Protein AF-A0A182ESI8-F1 (afdb_monomer_lite)

Foldseek 3Di:
DPPDPDPDPVVVLVVVVVVVQWDWDQDPVGIDTGGDDPVVVVVVVVVVVVVVVVVVVVVVVVVVVD

Sequence (66 aa):
MNLTEWHTLTDFVVYFGKSGKCYIDQTEKGWFIAWINQEELRKQKALHNVRSIHNDEERLQQLLWE

pLDDT: mean 76.72, std 8.23, range [56.12, 87.38]

Radius of gyration: 21.63 Å; chains: 1; bounding box: 42×41×52 Å

Secondary structure (DSSP, 8-state):
-TTSS-SSHHHHHHHHHHTTSEEEEEETTEEEEEE--HHHHHHHHHHHHHHHHHHHHHHHHHHH--

Organism: Onchocerca ochengi (NCBI:txid42157)

InterPro domains:
  IPR019447 DNA/RNA-binding protein Kin17, WH-like domain [PF10357] (1-63)
  IPR019447 DNA/RNA-binding protein Kin17, WH-like domain [SM01253] (1-64)
  IPR037321 KIN17-like protein [PTHR12805] (1-64)
  IPR038254 DNA/RNA-binding protein KIN17, WH-like domain superfamily [G3DSA:1.10.10.2030] (1-52)

Structure (mmCIF, N/CA/C/O backbone):
data_AF-A0A182ESI8-F1
#
_entry.id   AF-A0A182ESI8-F1
#
loop_
_atom_site.group_PDB
_atom_site.id
_atom_site.type_symbol
_atom_site.label_atom_id
_atom_site.label_alt_id
_atom_site.label_comp_id
_atom_site.label_asym_id
_atom_site.label_entity_id
_atom_site.label_seq_id
_atom_site.pdbx_PDB_ins_code
_atom_site.Cartn_x
_atom_site.Cartn_y
_atom_site.Cartn_z
_atom_site.occupancy
_atom_site.B_iso_or_equiv
_atom_site.auth_seq_id
_atom_site.auth_comp_id
_atom_site.auth_asym_id
_atom_site.auth_atom_id
_atom_site.pdbx_PDB_model_num
ATOM 1 N N . MET A 1 1 ? -14.625 11.356 11.319 1.00 58.97 1 MET A N 1
ATOM 2 C CA . MET A 1 1 ? -13.306 11.859 10.887 1.00 58.97 1 MET A CA 1
ATOM 3 C C . MET A 1 1 ? -13.534 13.321 10.514 1.00 58.97 1 MET A C 1
ATOM 5 O O . MET A 1 1 ? -14.089 13.600 9.471 1.00 58.97 1 MET A O 1
ATOM 9 N N . ASN A 1 2 ? -13.317 14.262 11.435 1.00 56.12 2 ASN A N 1
ATOM 10 C CA . ASN A 1 2 ? -14.089 15.526 11.425 1.00 56.12 2 ASN A CA 1
ATOM 11 C C . ASN A 1 2 ? -13.540 16.615 10.484 1.00 56.12 2 ASN A C 1
ATOM 13 O O . ASN A 1 2 ? -14.090 17.707 10.420 1.00 56.12 2 ASN A O 1
ATOM 17 N N . LEU A 1 3 ? -12.448 16.313 9.782 1.00 74.50 3 LEU A N 1
ATOM 18 C CA . LEU A 1 3 ? -11.761 17.194 8.833 1.00 74.50 3 LEU A CA 1
ATOM 19 C C . LEU A 1 3 ? -11.812 16.662 7.397 1.00 74.50 3 LEU A C 1
ATOM 21 O O . LEU A 1 3 ? -11.212 17.249 6.502 1.00 74.50 3 LEU A O 1
ATOM 25 N N . THR A 1 4 ? -12.490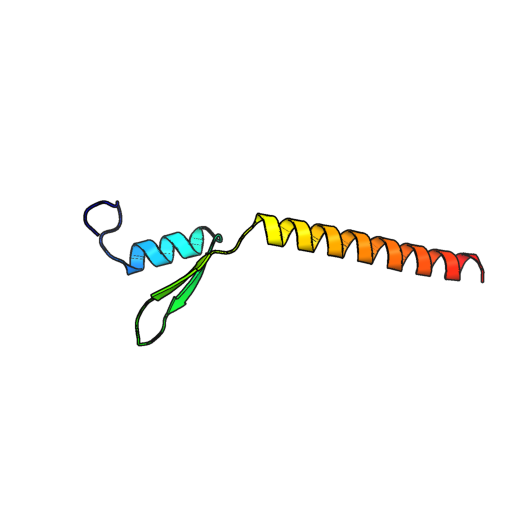 15.539 7.174 1.00 73.56 4 THR A N 1
ATOM 26 C CA . THR A 1 4 ? -12.563 14.895 5.869 1.00 73.56 4 THR A CA 1
ATOM 27 C C . THR A 1 4 ? -14.008 14.582 5.507 1.00 73.56 4 THR A C 1
ATOM 29 O O . THR A 1 4 ? -14.890 14.575 6.364 1.00 73.56 4 THR A O 1
ATOM 32 N N . GLU A 1 5 ? -14.256 14.322 4.224 1.00 79.12 5 GLU A N 1
ATOM 33 C CA . GLU A 1 5 ? -15.582 13.953 3.711 1.00 79.12 5 GLU A CA 1
ATOM 34 C C . GLU A 1 5 ? -16.085 12.594 4.239 1.00 79.12 5 GLU A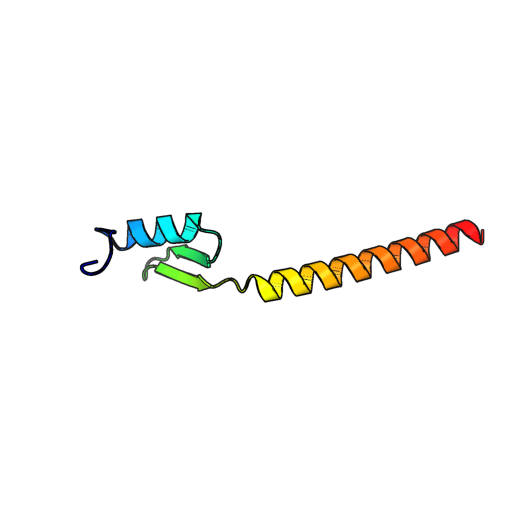 C 1
ATOM 36 O O . GL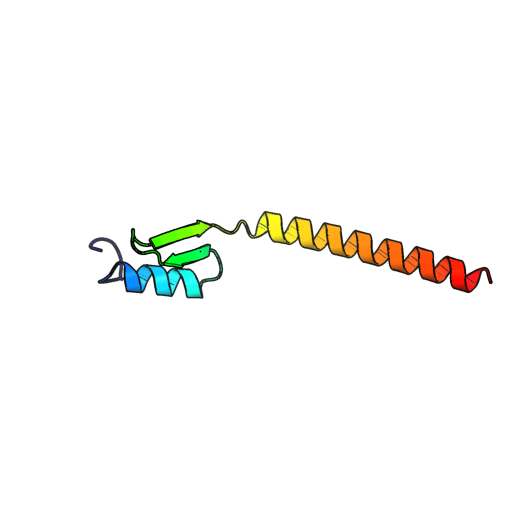U A 1 5 ? -17.257 12.262 4.081 1.00 79.12 5 GLU A O 1
ATOM 41 N N . TRP A 1 6 ? -15.223 11.802 4.890 1.00 83.69 6 TRP A N 1
ATOM 42 C CA . TRP A 1 6 ? -15.568 10.460 5.352 1.00 83.69 6 TRP A CA 1
ATOM 43 C C . TRP A 1 6 ? -16.041 10.455 6.806 1.00 83.69 6 TRP A C 1
ATOM 45 O O . TRP A 1 6 ? -15.319 10.791 7.753 1.00 83.69 6 TRP A O 1
ATOM 55 N N . HIS A 1 7 ? -17.263 9.969 6.996 1.00 82.25 7 HIS A N 1
ATOM 56 C CA . HIS A 1 7 ? -17.880 9.848 8.311 1.00 82.25 7 HIS A CA 1
ATOM 57 C C . HIS A 1 7 ? -17.179 8.801 9.189 1.00 82.25 7 HIS A C 1
ATOM 59 O O . HIS A 1 7 ? -17.031 9.015 10.397 1.00 82.25 7 HIS A O 1
ATOM 65 N N . THR A 1 8 ? -16.662 7.722 8.589 1.00 84.81 8 THR A N 1
ATOM 66 C CA . THR A 1 8 ? -15.983 6.626 9.295 1.00 84.81 8 THR A CA 1
ATOM 67 C C . THR A 1 8 ? -14.549 6.408 8.798 1.00 84.81 8 THR A C 1
ATOM 69 O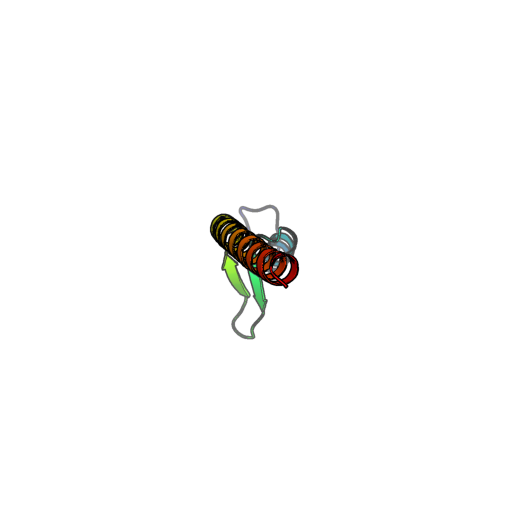 O . THR A 1 8 ? -14.205 6.729 7.661 1.00 84.81 8 THR A O 1
ATOM 72 N N . LEU A 1 9 ? -13.689 5.849 9.661 1.00 82.38 9 LEU A N 1
ATOM 73 C CA . LEU A 1 9 ? -12.331 5.442 9.274 1.00 82.38 9 LEU A CA 1
ATOM 74 C C . LEU A 1 9 ? -12.371 4.335 8.208 1.00 82.38 9 LEU A C 1
ATOM 76 O O . LEU A 1 9 ? -11.548 4.325 7.299 1.00 82.38 9 LEU A O 1
ATOM 80 N N . THR A 1 10 ? -13.356 3.441 8.293 1.00 83.75 10 THR A N 1
ATOM 81 C CA . THR A 1 10 ? -13.557 2.347 7.340 1.00 83.75 10 THR A CA 1
ATOM 82 C C . THR A 1 10 ? -13.844 2.866 5.933 1.00 83.75 10 THR A C 1
ATOM 84 O O . THR A 1 10 ? -13.221 2.396 4.986 1.00 83.75 10 THR A O 1
ATOM 87 N N . ASP A 1 11 ? -14.715 3.870 5.785 1.00 83.94 11 ASP A N 1
ATOM 88 C CA . ASP A 1 11 ? -15.023 4.464 4.474 1.00 83.94 11 ASP A CA 1
ATOM 89 C C . ASP A 1 11 ? -13.783 5.069 3.814 1.00 83.94 11 ASP A C 1
ATOM 91 O O . ASP A 1 11 ? -13.538 4.871 2.623 1.00 83.94 11 ASP A O 1
ATOM 95 N N . PHE A 1 12 ? -12.959 5.756 4.604 1.00 84.94 12 PHE A N 1
ATOM 96 C CA . PHE A 1 12 ? -11.702 6.314 4.121 1.00 84.94 12 PHE A CA 1
ATOM 97 C C . PHE A 1 12 ? -10.730 5.234 3.653 1.00 84.94 12 PHE A C 1
ATOM 99 O O . PHE A 1 12 ? -10.129 5.360 2.589 1.00 84.94 12 PHE A O 1
ATOM 106 N N . VAL A 1 13 ? -10.599 4.156 4.423 1.00 84.38 13 VAL A N 1
ATOM 107 C CA . VAL A 1 13 ? -9.711 3.038 4.105 1.00 84.38 13 VAL A CA 1
ATOM 108 C C . VAL A 1 13 ? -10.188 2.298 2.846 1.00 84.38 13 VAL A C 1
ATOM 110 O O . VAL A 1 13 ? -9.389 2.030 1.951 1.00 84.38 13 VAL A O 1
ATOM 113 N N . VAL A 1 14 ? -11.494 2.059 2.693 1.00 83.50 14 VAL A N 1
ATOM 114 C CA . VAL A 1 14 ? -12.068 1.470 1.468 1.00 83.50 14 VAL A CA 1
ATOM 115 C C . VAL A 1 14 ? -11.821 2.366 0.251 1.00 83.50 14 VAL A C 1
ATOM 117 O O . VAL A 1 14 ? -11.449 1.875 -0.818 1.00 83.50 14 VAL A O 1
ATOM 120 N N . TYR A 1 15 ? -11.985 3.683 0.399 1.00 85.44 15 TYR A N 1
ATOM 121 C CA . TYR A 1 15 ? -11.666 4.645 -0.655 1.00 85.44 15 TYR A CA 1
ATOM 122 C C . TYR A 1 15 ? -10.174 4.617 -1.029 1.00 85.44 15 TYR A C 1
ATOM 124 O O . TYR A 1 15 ? -9.825 4.570 -2.211 1.00 85.44 15 TYR A O 1
ATOM 132 N N . PHE A 1 16 ? -9.286 4.558 -0.035 1.00 83.00 16 PHE A N 1
ATOM 133 C CA . PHE A 1 16 ? -7.842 4.460 -0.249 1.00 83.00 16 PHE A CA 1
ATOM 134 C C . PHE A 1 16 ? -7.448 3.172 -0.985 1.00 83.00 16 PHE A C 1
ATOM 136 O O . PHE A 1 16 ? -6.589 3.207 -1.869 1.00 83.00 16 PHE A O 1
ATOM 143 N N . GLY A 1 17 ? -8.123 2.056 -0.691 1.00 82.31 17 GLY A N 1
ATOM 144 C CA . GLY A 1 17 ? -7.909 0.775 -1.367 1.00 82.31 17 GLY A CA 1
ATOM 145 C C . GLY A 1 17 ? -8.301 0.834 -2.841 1.00 82.31 17 GLY A C 1
ATOM 146 O O . GLY A 1 17 ? -7.551 0.379 -3.703 1.00 82.31 17 GLY A O 1
ATOM 147 N N . LYS A 1 18 ? -9.420 1.501 -3.157 1.00 82.88 18 LYS A N 1
ATOM 148 C CA . LYS A 1 18 ? -9.849 1.748 -4.546 1.00 82.88 18 LYS A CA 1
ATOM 149 C C . LYS A 1 18 ? -8.867 2.617 -5.337 1.00 82.88 18 LYS A C 1
ATOM 151 O O . LYS A 1 18 ? -8.801 2.488 -6.554 1.00 82.88 18 LYS A O 1
ATOM 156 N N . SER A 1 19 ? -8.088 3.477 -4.674 1.00 83.31 19 SER A N 1
ATOM 157 C CA . SER A 1 19 ? -7.067 4.299 -5.338 1.00 83.31 19 SER A CA 1
ATOM 158 C C . SER A 1 19 ? -5.881 3.474 -5.866 1.00 83.31 19 SER A C 1
ATOM 160 O O . SER A 1 19 ? -5.148 3.948 -6.733 1.00 83.31 19 SER A O 1
ATOM 162 N N . GLY A 1 20 ? -5.663 2.251 -5.357 1.00 75.88 20 GLY A N 1
ATOM 163 C CA . GLY A 1 20 ? -4.590 1.354 -5.812 1.00 75.88 20 GLY A CA 1
ATOM 164 C C . GLY A 1 20 ? -3.168 1.843 -5.501 1.00 75.88 20 GLY A C 1
ATOM 165 O O . GLY A 1 20 ? -2.197 1.339 -6.063 1.00 75.88 20 GLY A O 1
ATOM 166 N N . LYS A 1 21 ? -3.032 2.851 -4.632 1.00 76.00 21 LYS A N 1
ATOM 167 C CA . LYS A 1 21 ? -1.742 3.432 -4.214 1.00 76.00 21 LYS A CA 1
ATOM 168 C C . LYS A 1 21 ? -1.178 2.790 -2.951 1.00 76.00 21 LYS A C 1
ATOM 170 O O . LYS A 1 21 ? 0.012 2.918 -2.681 1.00 76.00 21 LYS A O 1
ATOM 175 N N . CYS A 1 22 ? -2.019 2.107 -2.184 1.00 80.88 22 CYS A N 1
ATOM 176 C CA . CYS A 1 22 ? -1.644 1.499 -0.919 1.00 80.88 22 CYS A CA 1
ATOM 177 C C . CYS A 1 22 ? -2.169 0.075 -0.847 1.00 80.88 22 CYS A C 1
ATOM 179 O O . CYS A 1 22 ? -3.268 -0.210 -1.321 1.00 80.88 22 CYS A O 1
ATOM 181 N N . TYR A 1 23 ? -1.401 -0.785 -0.194 1.00 81.88 23 TYR A N 1
ATOM 182 C CA . TYR A 1 23 ? -1.911 -2.035 0.331 1.00 81.88 23 TYR A CA 1
ATOM 183 C C . TYR A 1 23 ? -2.569 -1.762 1.679 1.00 81.88 23 TYR A C 1
ATOM 185 O O . TYR A 1 23 ? -2.047 -0.997 2.496 1.00 81.88 23 TYR A O 1
ATOM 193 N N . ILE A 1 24 ? -3.734 -2.355 1.883 1.00 85.75 24 ILE A N 1
ATOM 194 C CA . ILE A 1 24 ? -4.550 -2.153 3.070 1.00 85.75 24 ILE A CA 1
ATOM 195 C C . ILE A 1 24 ? -4.842 -3.520 3.640 1.00 85.75 24 ILE A C 1
ATOM 197 O O . ILE A 1 24 ? -5.335 -4.388 2.922 1.00 85.75 24 ILE A O 1
ATOM 201 N N . ASP A 1 25 ? -4.548 -3.680 4.922 1.00 87.38 25 ASP A N 1
ATOM 202 C CA . ASP A 1 25 ? -4.778 -4.917 5.646 1.00 87.38 25 ASP A CA 1
ATOM 203 C C . ASP A 1 25 ? -5.605 -4.654 6.906 1.00 87.38 25 ASP A C 1
ATOM 205 O O . ASP A 1 25 ? -5.410 -3.650 7.605 1.00 87.38 25 ASP A O 1
ATOM 209 N N . GLN A 1 26 ? -6.552 -5.550 7.179 1.00 85.12 26 GLN A N 1
ATOM 210 C CA . GLN A 1 26 ? -7.412 -5.485 8.353 1.00 85.12 26 GLN A CA 1
ATOM 211 C C . GLN A 1 26 ? -7.017 -6.600 9.310 1.00 85.12 26 GLN A C 1
ATOM 213 O O . GLN A 1 26 ? -7.156 -7.779 9.002 1.00 85.12 26 GLN A O 1
ATOM 218 N N . THR A 1 27 ? -6.570 -6.224 10.504 1.00 87.06 27 THR A N 1
ATOM 219 C CA . THR A 1 27 ? -6.250 -7.181 11.569 1.00 87.06 27 THR A CA 1
ATOM 220 C C . THR A 1 27 ? -7.086 -6.887 12.809 1.00 87.06 27 THR A C 1
ATOM 222 O O . THR A 1 27 ? -7.691 -5.820 12.929 1.00 87.06 27 THR A O 1
ATOM 225 N N . GLU A 1 28 ? -7.080 -7.798 13.781 1.00 84.38 28 GLU A N 1
ATOM 226 C CA . GLU A 1 28 ? -7.798 -7.628 15.055 1.00 84.38 28 GLU A CA 1
ATOM 227 C C . GLU A 1 28 ? -7.365 -6.378 15.844 1.00 84.38 28 GLU A C 1
ATOM 229 O O . GLU A 1 28 ? -8.118 -5.873 16.673 1.00 84.38 28 GLU A O 1
ATOM 234 N N . LYS A 1 29 ? -6.166 -5.843 15.572 1.00 83.19 29 LYS A N 1
ATOM 235 C CA . LYS A 1 29 ? -5.638 -4.630 16.219 1.00 83.19 29 LYS A CA 1
ATOM 236 C C . LYS A 1 29 ? -5.986 -3.334 15.480 1.00 83.19 29 LYS A C 1
ATOM 238 O O . LYS A 1 29 ? -5.691 -2.258 15.996 1.00 83.19 29 LYS A O 1
ATOM 243 N N . GLY A 1 30 ? -6.596 -3.416 14.298 1.00 85.94 30 GLY A N 1
ATOM 244 C CA . GLY A 1 30 ? -6.976 -2.263 13.484 1.00 85.94 30 GLY A CA 1
ATOM 245 C C . GLY A 1 30 ? -6.494 -2.349 12.037 1.00 85.94 30 GLY A C 1
ATOM 246 O O . GLY A 1 30 ? -6.249 -3.430 11.497 1.00 85.94 30 GLY A O 1
ATOM 247 N N . TRP A 1 31 ? -6.382 -1.178 11.408 1.00 84.50 31 TRP A N 1
ATOM 248 C CA . TRP A 1 31 ? -6.059 -1.026 9.990 1.00 84.50 31 TRP A CA 1
ATOM 249 C C . TRP A 1 31 ? -4.575 -0.748 9.775 1.00 84.50 31 TRP A C 1
ATOM 251 O O . TRP A 1 31 ? -4.024 0.193 10.348 1.00 84.50 31 TRP A O 1
ATOM 261 N N . PHE A 1 32 ? -3.954 -1.527 8.896 1.00 83.94 32 PHE A N 1
ATOM 262 C CA . PHE A 1 32 ? -2.576 -1.342 8.466 1.00 83.94 32 PHE A CA 1
ATOM 263 C C . PHE A 1 32 ? -2.560 -0.839 7.025 1.00 83.94 32 PHE A C 1
ATOM 265 O O . PHE A 1 32 ? -3.199 -1.417 6.148 1.00 83.94 32 PHE A O 1
ATOM 272 N N . ILE A 1 33 ? -1.837 0.255 6.784 1.00 85.69 33 ILE A N 1
ATOM 273 C CA . ILE A 1 33 ? -1.726 0.882 5.464 1.00 85.69 33 ILE A CA 1
ATOM 274 C C . ILE A 1 33 ? -0.252 0.888 5.072 1.00 85.69 33 ILE A C 1
ATOM 276 O O . ILE A 1 33 ? 0.564 1.532 5.729 1.00 85.69 33 ILE A O 1
ATOM 280 N N . ALA A 1 34 ? 0.082 0.192 3.989 1.00 84.62 34 ALA A N 1
ATOM 281 C CA . ALA A 1 34 ? 1.412 0.205 3.396 1.00 84.62 34 ALA A CA 1
ATOM 282 C C . ALA A 1 34 ? 1.372 0.975 2.073 1.00 84.62 34 ALA A C 1
ATOM 284 O O . ALA A 1 34 ? 0.691 0.582 1.125 1.00 84.62 34 ALA A O 1
ATOM 285 N N . TRP A 1 35 ? 2.095 2.093 2.009 1.00 80.06 35 TRP A N 1
ATOM 286 C CA . TRP A 1 35 ? 2.191 2.896 0.792 1.00 80.06 35 TRP A CA 1
ATOM 287 C C . TRP A 1 35 ? 3.034 2.174 -0.260 1.00 80.06 35 TRP A C 1
ATOM 289 O O . TRP A 1 35 ? 4.176 1.794 0.002 1.00 80.06 35 TRP A O 1
ATOM 299 N N . ILE A 1 36 ? 2.493 2.017 -1.467 1.00 73.69 36 ILE A N 1
ATOM 300 C CA . ILE A 1 36 ? 3.220 1.422 -2.584 1.00 73.69 36 ILE A CA 1
ATOM 301 C C . ILE A 1 36 ? 3.897 2.552 -3.352 1.00 73.69 36 ILE A C 1
ATOM 303 O O . ILE A 1 36 ? 3.245 3.404 -3.960 1.00 73.69 36 ILE A O 1
ATOM 307 N N . ASN A 1 37 ? 5.228 2.550 -3.368 1.00 77.00 37 ASN A N 1
ATOM 308 C CA . ASN A 1 37 ? 5.972 3.485 -4.196 1.00 77.00 37 ASN A CA 1
ATOM 309 C C . ASN A 1 37 ? 5.860 3.082 -5.681 1.00 77.00 37 ASN A C 1
ATOM 311 O O . ASN A 1 37 ? 6.564 2.195 -6.168 1.00 77.00 37 ASN A O 1
ATOM 315 N N . GLN A 1 38 ? 4.956 3.745 -6.406 1.00 68.88 38 GLN A N 1
ATOM 316 C CA . GLN A 1 38 ? 4.720 3.506 -7.833 1.00 68.88 38 GLN A CA 1
ATOM 317 C C . GLN A 1 38 ? 5.921 3.854 -8.730 1.00 68.88 38 GLN A C 1
ATOM 319 O O . GLN A 1 38 ? 5.984 3.353 -9.856 1.00 68.88 38 GLN A O 1
ATOM 324 N N . GLU A 1 39 ? 6.858 4.701 -8.289 1.00 65.50 39 GLU A N 1
ATOM 325 C CA . GLU A 1 39 ? 8.087 4.958 -9.053 1.00 65.50 39 GLU A CA 1
ATOM 326 C C . GLU A 1 39 ? 9.031 3.763 -9.007 1.00 65.50 39 GLU A C 1
ATOM 328 O O . GLU A 1 39 ? 9.578 3.365 -10.036 1.00 65.50 39 GLU A O 1
ATOM 333 N N . GLU A 1 40 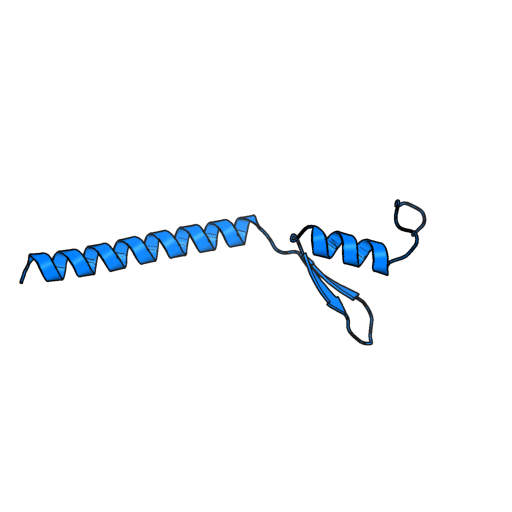? 9.175 3.149 -7.835 1.00 62.91 40 GLU A N 1
ATOM 334 C CA . GLU A 1 40 ? 10.058 2.000 -7.662 1.00 62.91 40 GLU A CA 1
ATOM 335 C C . GLU A 1 40 ? 9.538 0.786 -8.441 1.00 62.91 40 GLU A C 1
ATOM 337 O O . GLU A 1 40 ? 10.289 0.123 -9.156 1.00 62.91 40 GLU A O 1
ATOM 342 N N . LEU A 1 41 ? 8.218 0.575 -8.434 1.00 64.31 41 LEU A N 1
ATOM 343 C CA . LEU A 1 41 ? 7.582 -0.469 -9.238 1.00 64.31 41 LEU A CA 1
ATOM 344 C C . LEU A 1 41 ? 7.797 -0.259 -10.748 1.00 64.31 41 LEU A C 1
ATOM 346 O O . LEU A 1 41 ? 7.972 -1.224 -11.495 1.00 64.31 41 LEU A O 1
ATOM 350 N N . ARG A 1 42 ? 7.802 0.995 -11.220 1.00 65.25 42 ARG A N 1
ATOM 351 C CA . ARG A 1 42 ? 8.084 1.312 -12.629 1.00 65.25 42 ARG A CA 1
ATOM 352 C C . ARG A 1 42 ? 9.538 1.034 -12.996 1.00 65.25 42 ARG A C 1
ATOM 354 O O . ARG A 1 42 ? 9.781 0.441 -14.045 1.00 65.25 42 ARG A O 1
ATOM 361 N N . LYS A 1 43 ? 10.488 1.399 -12.131 1.00 65.62 43 LYS A N 1
ATOM 362 C CA . LYS A 1 43 ? 11.917 1.108 -12.336 1.00 65.62 43 LYS A CA 1
ATOM 363 C C . LYS A 1 43 ? 12.187 -0.394 -12.376 1.00 65.62 43 LYS A C 1
ATOM 365 O O . LYS A 1 43 ? 12.875 -0.863 -13.279 1.00 65.62 43 LYS A O 1
ATOM 370 N N . GLN A 1 44 ? 11.589 -1.160 -11.465 1.00 66.75 44 GLN A N 1
ATOM 371 C CA . GLN A 1 44 ? 11.733 -2.617 -11.444 1.00 66.75 44 GLN A CA 1
ATOM 372 C C . GLN A 1 44 ? 11.147 -3.284 -12.695 1.00 66.75 44 GLN A C 1
ATOM 374 O O . GLN A 1 44 ? 11.788 -4.164 -13.268 1.00 66.75 44 GLN A O 1
ATOM 379 N N . LYS A 1 45 ? 9.981 -2.832 -13.179 1.00 69.00 45 LYS A N 1
ATOM 380 C CA . LYS A 1 45 ? 9.414 -3.319 -14.448 1.00 69.00 45 LYS A CA 1
ATOM 381 C C . LYS A 1 45 ? 10.302 -2.986 -15.648 1.00 69.00 45 LYS A C 1
ATOM 383 O O . LYS A 1 45 ? 10.514 -3.848 -16.491 1.00 69.00 45 LYS A O 1
ATOM 388 N N . ALA A 1 46 ? 10.856 -1.775 -15.712 1.00 69.12 46 ALA A N 1
ATOM 389 C CA . ALA A 1 46 ? 11.771 -1.394 -16.787 1.00 69.12 46 ALA A CA 1
ATOM 390 C C . ALA A 1 46 ? 13.034 -2.274 -16.798 1.00 69.12 46 ALA A C 1
ATOM 392 O O . ALA A 1 46 ? 13.411 -2.795 -17.844 1.00 69.12 46 ALA A O 1
ATOM 393 N N . LEU A 1 47 ? 13.640 -2.510 -15.630 1.00 67.62 47 LEU A N 1
ATOM 394 C CA . LEU A 1 47 ? 14.807 -3.388 -15.493 1.00 67.62 47 LEU A CA 1
ATOM 395 C C . LEU A 1 47 ? 14.494 -4.843 -15.865 1.00 67.62 47 LEU A C 1
ATOM 397 O O . LEU A 1 47 ? 15.317 -5.503 -16.495 1.00 67.62 47 LEU A O 1
ATOM 401 N N . HIS A 1 48 ? 13.316 -5.348 -15.496 1.00 69.31 48 HIS A N 1
ATOM 402 C CA . HIS A 1 48 ? 12.895 -6.698 -15.866 1.00 69.31 48 HIS A CA 1
ATOM 403 C C . HIS A 1 48 ? 12.679 -6.839 -17.379 1.00 69.31 48 HIS A C 1
ATOM 405 O O . HIS A 1 48 ? 13.160 -7.801 -17.972 1.00 69.31 48 HIS A O 1
ATOM 411 N N . ASN A 1 49 ? 12.043 -5.852 -18.017 1.00 66.62 49 ASN A N 1
ATOM 412 C CA . ASN A 1 49 ? 11.823 -5.858 -19.463 1.00 66.62 49 ASN A CA 1
ATOM 413 C C . ASN A 1 49 ? 13.145 -5.843 -20.239 1.00 66.62 49 ASN A C 1
ATOM 415 O O . ASN A 1 49 ? 13.313 -6.632 -21.161 1.00 66.62 49 ASN A O 1
ATOM 419 N N . VAL A 1 50 ? 14.107 -5.006 -19.835 1.00 71.56 50 VAL A N 1
ATOM 420 C CA . VAL A 1 50 ? 15.439 -4.963 -20.467 1.00 71.56 50 VAL A CA 1
ATOM 421 C C . VAL A 1 50 ? 16.155 -6.312 -20.348 1.00 71.56 50 VAL A C 1
ATOM 423 O O . VAL A 1 50 ? 16.737 -6.785 -2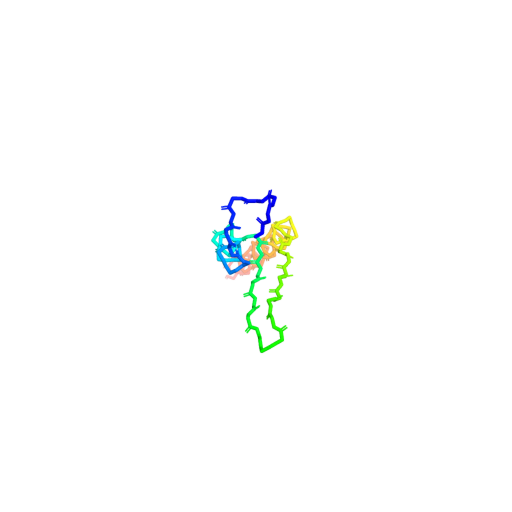1.320 1.00 71.56 50 VAL A O 1
ATOM 426 N N . ARG A 1 51 ? 16.072 -6.970 -19.183 1.00 66.25 51 ARG A N 1
ATOM 427 C CA . ARG A 1 51 ? 16.656 -8.309 -18.990 1.00 66.25 51 ARG A CA 1
ATOM 428 C C . ARG A 1 51 ? 15.992 -9.377 -19.858 1.00 66.25 51 ARG A C 1
ATOM 430 O O . ARG A 1 51 ? 16.694 -10.247 -20.359 1.00 66.25 51 ARG A O 1
ATOM 437 N N . SER A 1 52 ? 14.670 -9.322 -20.028 1.00 66.88 52 SER A N 1
ATOM 438 C CA . SER A 1 52 ? 13.949 -10.265 -20.892 1.00 66.88 52 SER A CA 1
ATOM 439 C C . SER A 1 52 ? 14.381 -10.122 -22.347 1.00 66.88 52 SER A C 1
ATOM 441 O O . SER A 1 52 ? 14.720 -11.118 -22.970 1.00 66.88 52 SER A O 1
ATOM 443 N N . ILE A 1 53 ? 14.440 -8.886 -22.853 1.00 72.19 53 ILE A N 1
ATOM 444 C CA . ILE A 1 53 ? 14.810 -8.604 -24.246 1.00 72.19 53 ILE A CA 1
ATOM 445 C C . ILE A 1 53 ? 16.218 -9.127 -24.548 1.00 72.19 53 ILE A C 1
ATOM 447 O O . ILE A 1 53 ? 16.417 -9.797 -25.553 1.00 72.19 53 ILE A O 1
ATOM 451 N N . HIS A 1 54 ? 17.177 -8.893 -23.648 1.00 73.62 54 HIS A N 1
ATOM 452 C CA . HIS A 1 54 ? 18.549 -9.368 -23.834 1.00 73.62 54 HIS A CA 1
ATOM 453 C C . HIS A 1 54 ? 18.643 -10.903 -23.897 1.00 73.62 54 HIS A C 1
ATOM 455 O O . HIS A 1 54 ? 19.303 -11.455 -24.769 1.00 73.62 54 HIS A O 1
ATOM 461 N N . ASN A 1 55 ? 17.925 -11.597 -23.011 1.00 73.31 55 ASN A N 1
ATOM 462 C CA . ASN A 1 55 ? 17.889 -13.061 -22.969 1.00 73.31 55 ASN A CA 1
ATOM 463 C C . ASN A 1 55 ? 17.201 -13.671 -24.212 1.00 73.31 55 ASN A C 1
ATOM 465 O O . ASN A 1 55 ? 17.544 -14.777 -24.632 1.00 73.31 55 ASN A O 1
ATOM 469 N N . ASP A 1 56 ? 16.234 -12.964 -24.805 1.00 75.69 56 ASP A N 1
ATOM 470 C CA . ASP A 1 56 ? 15.587 -13.375 -26.056 1.00 75.69 56 ASP A CA 1
ATOM 471 C C . ASP A 1 56 ? 16.508 -13.159 -27.273 1.00 75.69 56 ASP A C 1
ATOM 473 O O . ASP A 1 56 ? 16.568 -14.015 -28.158 1.00 75.69 56 ASP A O 1
ATOM 477 N N . GLU A 1 57 ? 17.283 -12.069 -27.302 1.00 77.25 57 GLU A N 1
ATOM 478 C CA . GLU A 1 57 ? 18.291 -11.811 -28.343 1.00 77.25 57 GLU A CA 1
ATOM 479 C C . GLU A 1 57 ? 19.418 -12.853 -28.336 1.00 77.25 57 GLU A C 1
ATOM 481 O O . GLU A 1 57 ? 19.785 -13.363 -29.396 1.00 77.25 57 GLU A O 1
ATOM 486 N N . GLU A 1 58 ? 19.934 -13.227 -27.161 1.00 77.50 58 GLU A N 1
ATOM 487 C CA . GLU A 1 58 ? 20.962 -14.272 -27.039 1.00 77.50 58 GLU A CA 1
ATOM 488 C C . GLU A 1 58 ? 20.458 -15.632 -27.544 1.00 77.50 58 GLU A C 1
ATOM 490 O O . GLU A 1 58 ? 21.171 -16.334 -28.266 1.00 77.50 58 GLU A O 1
ATOM 495 N N . ARG A 1 59 ? 19.202 -15.985 -27.234 1.00 78.38 59 ARG A N 1
ATOM 496 C CA . ARG A 1 59 ? 18.560 -17.200 -27.763 1.00 78.38 59 ARG A CA 1
ATOM 497 C C . ARG A 1 59 ? 18.438 -17.173 -29.283 1.00 78.38 59 ARG A C 1
ATOM 499 O O . ARG A 1 59 ? 18.708 -18.179 -29.935 1.00 78.38 59 ARG A O 1
ATOM 506 N N . LEU A 1 60 ? 18.032 -16.039 -29.852 1.00 82.50 60 LEU A N 1
ATOM 507 C CA . LEU A 1 60 ? 17.904 -15.878 -31.301 1.00 82.50 60 LEU A CA 1
ATOM 508 C C . LEU A 1 60 ? 19.258 -15.982 -32.010 1.00 82.50 60 LEU A C 1
ATOM 510 O O . LEU A 1 60 ? 19.331 -16.585 -33.077 1.00 82.50 60 LEU A O 1
ATOM 514 N N . GLN A 1 61 ? 20.332 -15.448 -31.422 1.00 81.56 61 GLN A N 1
ATOM 515 C CA . GLN A 1 61 ? 21.672 -15.578 -31.996 1.00 81.56 61 GLN A CA 1
ATOM 516 C C . GLN A 1 61 ? 22.181 -17.019 -31.981 1.00 81.56 61 GLN A C 1
ATOM 518 O O . GLN A 1 61 ? 22.752 -17.449 -32.976 1.00 81.56 61 GLN A O 1
ATOM 523 N N . GLN A 1 62 ? 21.927 -17.785 -30.917 1.00 80.31 62 GLN A N 1
ATOM 524 C CA . GLN A 1 62 ? 22.275 -19.211 -30.887 1.00 80.31 62 GLN A CA 1
ATOM 525 C C . GLN A 1 62 ? 21.564 -19.999 -31.995 1.00 80.31 62 GLN A C 1
ATOM 527 O O . GLN A 1 62 ? 22.202 -20.788 -32.677 1.00 80.31 62 GLN A O 1
ATOM 532 N N . LEU A 1 63 ? 20.277 -19.723 -32.232 1.00 82.81 63 LEU A N 1
ATOM 533 C CA . LEU A 1 63 ? 19.493 -20.367 -33.295 1.00 82.81 63 LEU A CA 1
ATOM 534 C C . LEU A 1 63 ? 19.919 -19.966 -34.716 1.00 82.81 63 LEU A C 1
ATOM 536 O O . LEU A 1 63 ? 19.654 -20.703 -35.655 1.00 82.81 63 LEU A O 1
ATOM 540 N N . LEU A 1 64 ? 20.512 -18.782 -34.892 1.00 82.31 64 LEU A N 1
ATOM 541 C CA . LEU A 1 64 ? 21.013 -18.300 -36.187 1.00 82.31 64 LEU A CA 1
ATOM 542 C C . LEU A 1 64 ? 22.408 -18.839 -36.528 1.00 82.31 64 LEU A C 1
ATOM 544 O O . LEU A 1 64 ? 22.811 -18.782 -37.689 1.00 82.31 64 LEU A O 1
ATOM 548 N N . TRP A 1 65 ? 23.163 -19.271 -35.517 1.00 67.94 65 TRP A N 1
ATOM 549 C CA . TRP A 1 65 ? 24.526 -19.792 -35.656 1.00 67.94 65 TRP A CA 1
ATOM 550 C C . TRP A 1 65 ? 24.584 -21.319 -35.809 1.00 67.94 65 TRP A C 1
ATOM 552 O O . TRP A 1 65 ? 25.668 -21.852 -36.053 1.00 67.94 65 TRP A O 1
ATOM 562 N N . GLU A 1 66 ? 23.445 -21.996 -35.673 1.00 56.47 66 GLU A N 1
ATOM 563 C CA . GLU A 1 66 ? 23.253 -23.438 -35.877 1.00 56.47 66 GLU A CA 1
ATOM 564 C C . GLU A 1 66 ? 22.608 -23.719 -37.242 1.00 56.47 66 GLU A C 1
ATOM 566 O O . GLU A 1 66 ? 23.096 -24.640 -37.938 1.00 56.47 66 GLU A O 1
#